Protein AF-A0A431IQD1-F1 (afdb_monomer_lite)

Sequence (119 aa):
MTSGRKQIDVPAIRQDLDLARSAPPTDRTAATIRAVEAQLESAGRLDRTIADTVDQLRLLDARLDETVTRTVELAATQADSSDLGGIGPEVESIVSELESLRQAVEETGGPTPAPGTTP

Structure (mmCIF, N/CA/C/O backbone):
data_AF-A0A431IQD1-F1
#
_entry.id   AF-A0A431IQD1-F1
#
loop_
_atom_site.group_PDB
_atom_site.id
_atom_site.type_symbol
_atom_site.label_atom_id
_atom_site.label_alt_id
_atom_site.label_comp_id
_atom_site.label_asym_id
_atom_site.label_entity_id
_atom_site.label_seq_id
_atom_site.pdbx_PDB_ins_code
_atom_site.Cartn_x
_atom_site.Cartn_y
_atom_site.Cartn_z
_atom_site.occupancy
_atom_site.B_iso_or_equiv
_atom_site.auth_seq_id
_atom_site.auth_comp_id
_atom_site.auth_asym_id
_atom_site.auth_atom_id
_atom_site.pdbx_PDB_model_num
ATOM 1 N N . MET A 1 1 ? -11.381 -3.245 -4.805 1.00 44.22 1 MET A N 1
ATOM 2 C CA . MET A 1 1 ? -10.161 -3.176 -5.640 1.00 44.22 1 MET A CA 1
ATOM 3 C C . MET A 1 1 ? -10.127 -1.819 -6.321 1.00 44.22 1 MET A C 1
ATOM 5 O O . MET A 1 1 ? -11.006 -1.533 -7.122 1.00 44.22 1 MET A O 1
ATOM 9 N N . THR A 1 2 ? -9.197 -0.965 -5.907 1.00 48.34 2 THR A N 1
ATOM 10 C CA . THR A 1 2 ? -9.047 0.446 -6.300 1.00 48.34 2 THR A CA 1
ATOM 11 C C . THR A 1 2 ? -8.772 0.600 -7.803 1.00 48.34 2 THR A C 1
ATOM 13 O O . THR A 1 2 ? -7.954 -0.126 -8.367 1.00 48.34 2 THR A O 1
ATOM 16 N N . SER A 1 3 ? -9.457 1.541 -8.468 1.00 51.91 3 SER A N 1
ATOM 17 C CA . SER A 1 3 ? -9.392 1.768 -9.928 1.00 51.91 3 SER A CA 1
ATOM 18 C C . SER A 1 3 ? -7.982 1.997 -10.485 1.00 51.91 3 SER A C 1
ATOM 20 O O . SER A 1 3 ? -7.739 1.649 -11.637 1.00 51.91 3 SER A O 1
ATOM 22 N N . GLY A 1 4 ? -7.038 2.505 -9.685 1.00 52.00 4 GLY A N 1
ATOM 23 C CA . GLY A 1 4 ? -5.646 2.704 -10.115 1.00 52.00 4 GLY A CA 1
ATOM 24 C C . GLY A 1 4 ? -4.933 1.400 -10.485 1.00 52.00 4 GLY A C 1
ATOM 25 O O . GLY A 1 4 ? -4.219 1.337 -11.481 1.00 52.00 4 GLY A O 1
ATOM 26 N N . ARG A 1 5 ? -5.225 0.302 -9.777 1.00 54.12 5 ARG A N 1
ATOM 27 C CA . ARG A 1 5 ? -4.618 -1.009 -10.050 1.00 54.12 5 ARG A CA 1
ATOM 28 C C . ARG A 1 5 ? -5.192 -1.707 -11.291 1.00 54.12 5 ARG A C 1
ATOM 30 O O . ARG A 1 5 ? -4.620 -2.683 -11.754 1.00 54.12 5 ARG A O 1
ATOM 37 N N . LYS A 1 6 ? -6.335 -1.239 -11.813 1.00 54.34 6 LYS A N 1
ATOM 38 C CA . LYS A 1 6 ? -6.875 -1.668 -13.118 1.00 54.34 6 LYS A CA 1
ATOM 39 C C . LYS A 1 6 ? -6.243 -0.911 -14.290 1.00 54.34 6 LYS A C 1
ATOM 41 O O . LYS A 1 6 ? -6.330 -1.396 -15.408 1.00 54.34 6 LYS A O 1
ATOM 46 N N . GLN A 1 7 ? -5.655 0.264 -14.051 1.00 57.19 7 GLN A N 1
ATOM 47 C CA . GLN A 1 7 ? -5.002 1.058 -15.099 1.00 57.19 7 GLN A CA 1
ATOM 48 C C . GLN A 1 7 ? -3.564 0.610 -15.368 1.00 57.19 7 GLN A C 1
ATOM 50 O O . GLN A 1 7 ? -3.075 0.790 -16.477 1.00 57.19 7 GLN A O 1
ATOM 55 N N . ILE A 1 8 ? -2.903 -0.005 -14.384 1.00 64.88 8 ILE A N 1
ATOM 56 C CA . ILE A 1 8 ? -1.569 -0.581 -14.551 1.00 64.88 8 ILE A CA 1
ATOM 57 C C . ILE A 1 8 ? -1.720 -2.087 -14.790 1.00 64.88 8 ILE A C 1
ATOM 59 O O . ILE A 1 8 ? -1.701 -2.888 -13.856 1.00 64.88 8 ILE A O 1
ATOM 63 N N . ASP A 1 9 ? -1.904 -2.477 -16.049 1.00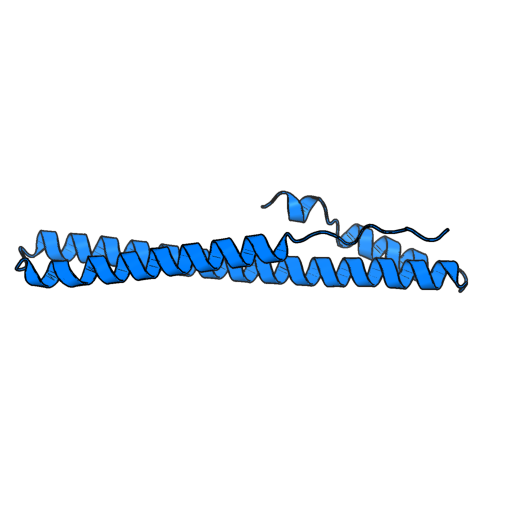 77.94 9 ASP A N 1
ATOM 64 C CA . ASP A 1 9 ? -1.890 -3.884 -16.462 1.00 77.94 9 ASP A CA 1
ATOM 65 C C . ASP A 1 9 ? -0.442 -4.405 -16.454 1.00 77.94 9 ASP A C 1
ATOM 67 O O . ASP A 1 9 ? 0.247 -4.449 -17.470 1.00 77.94 9 ASP A O 1
ATOM 71 N N . VAL A 1 10 ? 0.060 -4.740 -15.260 1.00 82.19 10 VAL A N 1
ATOM 72 C CA . VAL A 1 10 ? 1.429 -5.243 -15.056 1.00 82.19 10 VAL A CA 1
ATOM 73 C C . VAL A 1 10 ? 1.749 -6.453 -15.954 1.00 82.19 10 VAL A C 1
ATOM 75 O O . VAL A 1 10 ? 2.854 -6.488 -16.499 1.00 82.19 10 VAL A O 1
ATOM 78 N N . PRO A 1 11 ? 0.847 -7.441 -16.143 1.00 84.12 11 PRO A N 1
ATOM 79 C CA . PRO A 1 11 ? 1.039 -8.499 -17.135 1.00 84.12 11 PRO A CA 1
ATOM 80 C C . PRO A 1 11 ? 1.289 -7.981 -18.557 1.00 84.12 11 PRO A C 1
ATOM 82 O O . PRO A 1 11 ? 2.256 -8.418 -19.179 1.00 84.12 11 PRO A O 1
ATOM 85 N N . ALA A 1 12 ? 0.481 -7.037 -19.048 1.00 83.62 12 ALA A N 1
ATOM 86 C CA . ALA A 1 12 ? 0.672 -6.455 -20.378 1.00 83.62 12 ALA A CA 1
ATOM 87 C C . ALA A 1 12 ? 1.995 -5.674 -20.485 1.00 83.62 12 ALA A C 1
ATOM 89 O O . ALA A 1 12 ? 2.749 -5.863 -21.433 1.00 83.62 12 ALA A O 1
ATOM 90 N N . ILE A 1 13 ? 2.350 -4.884 -19.466 1.00 85.19 13 ILE A N 1
ATOM 91 C CA . ILE A 1 13 ? 3.617 -4.128 -19.430 1.00 85.19 13 ILE A CA 1
ATOM 92 C C . ILE A 1 13 ? 4.831 -5.076 -19.434 1.00 85.19 13 ILE A C 1
ATOM 94 O O . ILE A 1 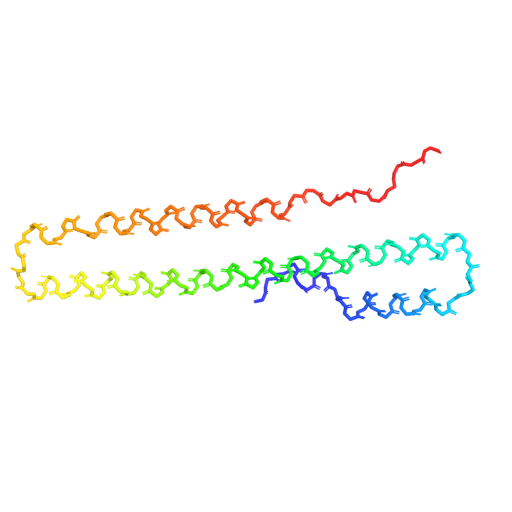13 ? 5.848 -4.797 -20.071 1.00 85.19 13 ILE A O 1
ATOM 98 N N . ARG A 1 14 ? 4.744 -6.227 -18.750 1.00 87.88 14 ARG A N 1
ATOM 99 C CA . ARG A 1 14 ? 5.791 -7.265 -18.801 1.00 87.88 14 ARG A CA 1
ATOM 100 C C . ARG A 1 14 ? 5.899 -7.897 -20.184 1.00 87.88 14 ARG A C 1
ATOM 102 O O . ARG A 1 14 ? 7.010 -8.104 -20.659 1.00 87.88 14 ARG A O 1
ATOM 109 N N . GLN A 1 15 ? 4.768 -8.156 -20.835 1.00 88.56 15 GLN A N 1
ATOM 110 C CA . GLN A 1 15 ? 4.754 -8.662 -22.204 1.00 88.56 15 GLN A CA 1
ATOM 111 C C . GLN A 1 15 ? 5.416 -7.672 -23.177 1.00 88.56 15 GLN A C 1
ATOM 113 O O . GLN A 1 15 ? 6.225 -8.086 -24.008 1.00 88.56 15 GLN A O 1
ATOM 118 N N . ASP A 1 16 ? 5.141 -6.374 -23.037 1.00 85.50 16 ASP A N 1
ATOM 119 C CA . ASP A 1 16 ? 5.777 -5.320 -23.834 1.00 85.50 16 ASP A CA 1
ATOM 120 C C . ASP A 1 16 ? 7.289 -5.235 -23.581 1.00 85.50 16 ASP A C 1
ATOM 122 O O . ASP A 1 16 ? 8.067 -5.042 -24.520 1.00 85.50 16 ASP A O 1
ATOM 126 N N . LEU A 1 17 ? 7.730 -5.430 -22.332 1.00 88.25 17 LEU A N 1
ATOM 127 C CA . LEU A 1 17 ? 9.152 -5.495 -21.986 1.00 88.25 17 LEU A CA 1
ATOM 128 C C . LEU A 1 17 ? 9.849 -6.680 -22.662 1.00 88.25 17 LEU A C 1
ATOM 130 O O . LEU A 1 17 ? 10.938 -6.519 -23.217 1.00 88.25 17 LEU A O 1
ATOM 134 N N . ASP A 1 18 ? 9.229 -7.858 -22.628 1.00 92.12 18 ASP A N 1
ATOM 135 C CA . ASP A 1 18 ? 9.775 -9.068 -23.245 1.00 92.12 18 ASP A CA 1
ATOM 136 C C . ASP A 1 18 ? 9.845 -8.925 -24.772 1.00 92.12 18 ASP A C 1
ATOM 138 O O . ASP A 1 18 ? 10.866 -9.253 -25.386 1.00 92.12 18 ASP A O 1
ATOM 142 N N . LEU A 1 19 ? 8.813 -8.335 -25.385 1.00 88.81 19 LEU A N 1
ATOM 143 C CA . LEU A 1 19 ? 8.808 -7.976 -26.805 1.00 88.81 19 LEU A CA 1
ATOM 144 C C . LEU A 1 19 ? 9.942 -6.999 -27.139 1.00 88.81 19 LEU A C 1
ATOM 146 O O . LEU A 1 19 ? 10.713 -7.258 -28.065 1.00 88.81 19 LEU A O 1
ATOM 150 N N . ALA A 1 20 ? 10.101 -5.922 -26.366 1.00 88.38 20 ALA A N 1
ATOM 151 C CA . ALA A 1 20 ? 11.162 -4.939 -26.574 1.00 88.38 20 ALA A CA 1
ATOM 152 C C . ALA A 1 20 ? 12.564 -5.555 -26.431 1.00 88.38 20 ALA A C 1
ATOM 154 O O . ALA A 1 20 ? 13.457 -5.231 -27.210 1.00 88.38 20 ALA A O 1
ATOM 155 N N . ARG A 1 21 ? 12.758 -6.484 -25.488 1.00 90.62 21 ARG A N 1
ATOM 156 C CA . ARG A 1 21 ? 14.026 -7.211 -25.293 1.00 90.62 21 ARG A CA 1
ATOM 157 C C . ARG A 1 21 ? 14.334 -8.207 -26.411 1.00 90.62 21 ARG A C 1
ATOM 159 O O . ARG A 1 21 ? 15.503 -8.475 -26.668 1.00 90.62 21 ARG A O 1
ATOM 166 N N . SER A 1 22 ? 13.307 -8.748 -27.065 1.00 90.44 22 SER A N 1
ATOM 167 C CA . SER A 1 22 ? 13.458 -9.664 -28.204 1.00 90.44 22 SER A CA 1
ATOM 168 C C . SER A 1 22 ? 13.745 -8.955 -29.536 1.00 90.44 22 SER A C 1
ATOM 170 O O . SER A 1 22 ? 14.196 -9.591 -30.491 1.00 90.44 22 SER A O 1
ATOM 172 N N . ALA A 1 23 ? 13.494 -7.644 -29.613 1.00 88.69 23 ALA A N 1
ATOM 173 C CA . ALA A 1 23 ? 13.742 -6.843 -30.804 1.00 88.69 23 ALA A CA 1
ATOM 174 C C . ALA A 1 23 ? 15.248 -6.563 -31.006 1.00 88.69 23 ALA A C 1
ATOM 176 O O . ALA A 1 23 ? 16.017 -6.564 -30.041 1.00 88.69 23 ALA A O 1
ATOM 177 N N . PRO A 1 24 ? 15.695 -6.269 -32.244 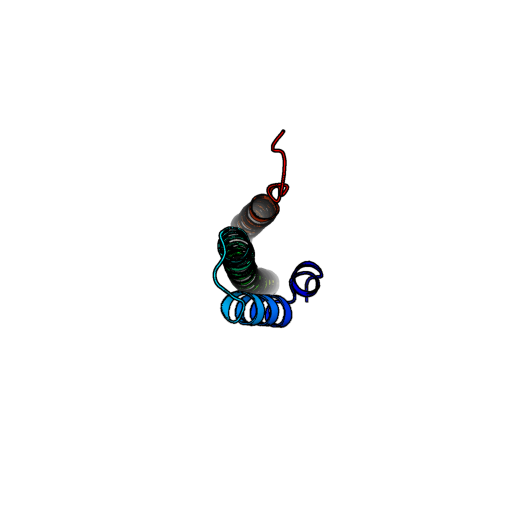1.00 91.19 24 PRO A N 1
ATOM 178 C CA . PRO A 1 24 ? 17.077 -5.884 -32.504 1.00 91.19 24 PRO A CA 1
ATOM 179 C C . PRO A 1 24 ? 17.530 -4.721 -31.602 1.00 91.19 24 PRO A C 1
ATOM 181 O O . PRO A 1 24 ? 16.791 -3.736 -31.447 1.00 91.19 24 PRO A O 1
ATOM 184 N N . PRO A 1 25 ? 18.738 -4.805 -31.017 1.00 87.69 25 PRO A N 1
ATOM 185 C CA . PRO A 1 25 ? 19.233 -3.777 -30.121 1.00 87.69 25 PRO A CA 1
ATOM 186 C C . PRO A 1 25 ? 19.523 -2.503 -30.916 1.00 87.69 25 PRO A C 1
ATOM 188 O O . PRO A 1 25 ? 20.413 -2.454 -31.762 1.00 87.69 25 PRO A O 1
ATOM 191 N N . THR A 1 26 ? 18.747 -1.465 -30.626 1.00 92.94 26 THR A N 1
ATOM 192 C CA . THR A 1 26 ? 18.946 -0.099 -31.116 1.00 92.94 26 THR A CA 1
ATOM 193 C C . THR A 1 26 ? 18.852 0.859 -29.933 1.00 92.94 26 THR A C 1
ATOM 195 O O . THR A 1 26 ? 18.254 0.514 -28.910 1.00 92.94 26 THR A O 1
ATOM 198 N N . ASP A 1 27 ? 19.367 2.082 -30.066 1.00 91.19 27 ASP A N 1
ATOM 199 C CA . ASP A 1 27 ? 19.244 3.1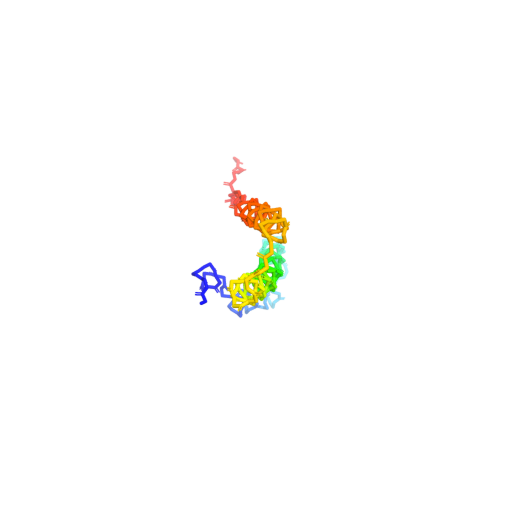03 -29.013 1.00 91.19 27 ASP A CA 1
ATOM 200 C C . ASP A 1 27 ? 17.780 3.384 -28.645 1.00 91.19 27 ASP A C 1
ATOM 202 O O . ASP A 1 27 ? 17.447 3.602 -27.478 1.00 91.19 27 ASP A O 1
ATOM 206 N N . ARG A 1 28 ? 16.881 3.309 -29.637 1.00 86.62 28 ARG A N 1
ATOM 207 C CA . ARG A 1 28 ? 15.438 3.455 -29.432 1.00 86.62 28 ARG A CA 1
ATOM 208 C C . ARG A 1 28 ? 14.871 2.293 -28.620 1.00 86.62 28 ARG A C 1
ATOM 210 O O . ARG A 1 28 ? 14.155 2.537 -27.656 1.00 86.62 28 ARG A O 1
ATOM 217 N N . THR A 1 29 ? 15.233 1.056 -28.965 1.00 90.81 29 THR A N 1
ATOM 218 C CA . THR A 1 29 ? 14.834 -0.149 -28.217 1.00 90.81 29 THR A CA 1
ATOM 219 C C . THR A 1 29 ? 15.328 -0.075 -26.768 1.00 90.81 29 THR A C 1
ATOM 221 O O . THR A 1 29 ? 14.562 -0.325 -25.841 1.00 90.81 29 THR A O 1
ATOM 224 N N . ALA A 1 30 ? 16.577 0.351 -26.548 1.00 91.12 30 ALA A N 1
ATOM 225 C CA . ALA A 1 30 ? 17.148 0.520 -25.212 1.00 91.12 30 ALA A CA 1
ATOM 226 C C . ALA A 1 30 ? 16.428 1.608 -24.393 1.00 91.12 30 ALA A C 1
ATOM 228 O O . ALA A 1 30 ? 16.181 1.423 -23.201 1.00 91.12 30 ALA A O 1
ATOM 229 N N . ALA A 1 31 ? 16.059 2.731 -25.016 1.00 89.44 31 ALA A N 1
ATOM 230 C CA . ALA A 1 31 ? 15.271 3.775 -24.364 1.00 89.44 31 ALA A CA 1
ATOM 231 C C . ALA A 1 31 ? 13.863 3.286 -23.983 1.00 89.44 31 ALA A C 1
ATOM 233 O O . ALA A 1 31 ? 13.410 3.556 -22.871 1.00 89.44 31 ALA A O 1
ATOM 234 N N . THR A 1 32 ? 13.202 2.528 -24.865 1.00 88.50 32 THR A N 1
ATOM 235 C CA . THR A 1 32 ? 11.903 1.902 -24.581 1.00 88.50 32 THR A CA 1
ATOM 236 C C . THR A 1 32 ? 11.996 0.925 -23.412 1.00 88.50 32 THR A C 1
ATOM 238 O O . THR A 1 32 ? 11.187 1.021 -22.495 1.00 88.50 32 THR A O 1
ATOM 241 N N . ILE A 1 33 ? 13.005 0.048 -23.389 1.00 91.06 33 ILE A N 1
ATOM 242 C CA . ILE A 1 33 ? 13.227 -0.901 -22.286 1.00 91.06 33 ILE A CA 1
ATOM 243 C C . ILE A 1 33 ? 13.352 -0.161 -20.950 1.00 91.06 33 ILE A C 1
ATOM 245 O O . ILE A 1 33 ? 12.617 -0.478 -20.019 1.00 91.06 33 ILE A O 1
ATOM 249 N N . ARG A 1 34 ? 14.194 0.881 -20.872 1.00 91.69 34 ARG A N 1
ATOM 250 C CA . ARG A 1 34 ? 14.347 1.673 -19.637 1.00 91.69 34 ARG A CA 1
ATOM 251 C C . ARG A 1 34 ? 13.039 2.324 -19.188 1.00 91.69 34 ARG A C 1
ATOM 253 O O . ARG A 1 34 ? 12.752 2.360 -17.995 1.00 91.69 34 ARG A O 1
ATOM 260 N N . ALA A 1 35 ? 12.251 2.850 -20.126 1.00 88.19 35 ALA A N 1
ATOM 261 C CA . ALA A 1 35 ? 10.969 3.472 -19.809 1.00 88.19 35 ALA A CA 1
ATOM 262 C C . ALA A 1 35 ? 9.964 2.451 -19.248 1.00 88.19 35 ALA A C 1
ATOM 264 O O . ALA A 1 35 ? 9.306 2.726 -18.247 1.00 88.19 35 ALA A O 1
ATOM 265 N N . VAL A 1 36 ? 9.880 1.264 -19.855 1.00 88.38 36 VAL A N 1
ATOM 266 C CA . VAL A 1 36 ? 8.997 0.177 -19.407 1.00 88.38 36 VAL A CA 1
ATOM 267 C C . VAL A 1 36 ? 9.449 -0.387 -18.052 1.00 88.38 36 VAL A C 1
ATOM 269 O O . VAL A 1 36 ? 8.625 -0.624 -17.171 1.00 88.38 36 VAL A O 1
ATOM 272 N N . GLU A 1 37 ? 10.756 -0.532 -17.824 1.00 89.94 37 GLU A N 1
ATOM 273 C CA . GLU A 1 37 ? 11.308 -0.940 -16.524 1.00 89.94 37 GLU A CA 1
ATOM 274 C C . GLU A 1 37 ? 10.971 0.068 -15.413 1.00 89.94 37 GLU A C 1
ATOM 276 O O . GLU A 1 37 ? 10.525 -0.333 -14.336 1.00 89.94 37 GLU A O 1
ATOM 281 N N . ALA A 1 38 ? 11.083 1.373 -15.684 1.00 88.31 38 ALA A N 1
ATOM 282 C CA . ALA A 1 38 ? 10.699 2.421 -14.736 1.00 88.31 38 ALA A CA 1
ATOM 283 C C . ALA A 1 38 ? 9.190 2.411 -14.413 1.00 88.31 38 ALA A C 1
ATOM 285 O O . ALA A 1 38 ? 8.786 2.695 -13.277 1.00 88.31 38 ALA A O 1
ATOM 286 N N . GLN A 1 39 ? 8.341 2.057 -15.386 1.00 85.88 39 GLN A N 1
ATOM 287 C CA . GLN A 1 39 ? 6.906 1.864 -15.156 1.00 85.88 39 GLN A CA 1
ATOM 288 C C . GLN A 1 39 ? 6.640 0.671 -14.232 1.00 85.88 39 GLN A C 1
ATOM 290 O O . GLN A 1 39 ? 5.856 0.799 -13.292 1.00 85.88 39 GLN A O 1
ATOM 295 N N . LEU A 1 40 ? 7.322 -0.461 -14.438 1.00 87.94 40 LEU A N 1
ATOM 296 C CA . LEU A 1 40 ? 7.198 -1.637 -13.567 1.00 87.94 40 LEU A CA 1
ATOM 297 C C . LEU A 1 40 ? 7.683 -1.360 -12.141 1.00 87.94 40 LEU A C 1
ATOM 299 O O . LEU A 1 40 ? 7.049 -1.794 -11.180 1.00 87.94 40 LEU A O 1
ATOM 303 N N . GLU A 1 41 ? 8.778 -0.619 -11.983 1.00 88.00 41 GLU A N 1
ATOM 304 C CA . GLU A 1 41 ? 9.268 -0.212 -10.665 1.00 88.00 41 GLU A CA 1
ATOM 305 C C . GLU A 1 41 ? 8.246 0.677 -9.940 1.00 88.00 41 GLU A C 1
ATOM 307 O O . GLU A 1 41 ? 7.964 0.484 -8.755 1.00 88.00 41 GLU A O 1
ATOM 312 N N . SER A 1 42 ? 7.647 1.622 -10.668 1.00 83.94 42 SER A N 1
ATOM 313 C CA . SER A 1 42 ? 6.608 2.507 -10.137 1.00 83.94 42 SER A CA 1
ATOM 314 C C . SER A 1 42 ? 5.354 1.729 -9.740 1.00 83.94 42 SER A C 1
ATOM 316 O O . SER A 1 42 ? 4.838 1.933 -8.642 1.00 83.94 42 SER A O 1
ATOM 318 N N . ALA A 1 43 ? 4.920 0.775 -10.566 1.00 84.81 43 ALA A N 1
ATOM 319 C CA . ALA A 1 43 ? 3.835 -0.145 -10.237 1.00 84.81 43 ALA A CA 1
ATOM 320 C C . ALA A 1 43 ? 4.128 -0.931 -8.948 1.00 84.81 43 ALA A C 1
ATOM 322 O O . ALA A 1 43 ? 3.297 -0.984 -8.045 1.00 84.81 43 ALA A O 1
ATOM 323 N N . GLY A 1 44 ? 5.346 -1.466 -8.815 1.00 84.50 44 GLY A N 1
ATOM 324 C CA . GLY A 1 44 ? 5.773 -2.195 -7.622 1.00 84.50 44 GLY A CA 1
ATOM 325 C C . GLY A 1 44 ? 5.893 -1.329 -6.361 1.00 84.50 44 GLY A C 1
ATOM 326 O O . GLY A 1 44 ? 5.775 -1.851 -5.253 1.00 84.50 44 GLY A O 1
ATOM 327 N N . ARG A 1 45 ? 6.137 -0.017 -6.485 1.00 85.75 45 ARG A N 1
ATOM 328 C CA . ARG A 1 45 ? 6.019 0.928 -5.357 1.00 85.75 45 ARG A CA 1
ATOM 329 C C . ARG A 1 45 ? 4.559 1.110 -4.945 1.00 85.75 45 ARG A C 1
ATOM 331 O O . ARG A 1 45 ? 4.262 0.971 -3.766 1.00 85.75 45 ARG A O 1
ATOM 338 N N . LEU A 1 46 ? 3.665 1.348 -5.906 1.00 84.25 46 LEU A N 1
ATOM 339 C CA . LEU A 1 46 ? 2.235 1.535 -5.643 1.00 84.25 46 LEU A CA 1
ATOM 340 C C . LEU A 1 46 ? 1.600 0.303 -4.991 1.00 84.25 46 LEU A C 1
ATOM 342 O O . LEU A 1 46 ? 0.859 0.447 -4.023 1.00 84.25 46 LEU A O 1
ATOM 346 N N . ASP A 1 47 ? 1.916 -0.901 -5.471 1.00 84.00 47 ASP A N 1
ATOM 347 C CA . ASP A 1 47 ? 1.400 -2.142 -4.882 1.00 84.00 47 ASP A CA 1
ATOM 348 C C . ASP A 1 47 ? 1.819 -2.303 -3.412 1.00 84.00 47 ASP A C 1
ATOM 350 O O . ASP A 1 47 ? 1.003 -2.716 -2.588 1.00 84.00 47 ASP A O 1
ATOM 354 N N . ARG A 1 48 ? 3.062 -1.932 -3.067 1.00 85.56 48 ARG A N 1
ATOM 355 C CA . ARG A 1 48 ? 3.539 -1.932 -1.674 1.00 85.56 48 ARG A CA 1
ATOM 356 C C . ARG A 1 48 ? 2.789 -0.916 -0.822 1.00 85.56 48 ARG A C 1
ATOM 358 O O . ARG A 1 48 ? 2.248 -1.293 0.206 1.00 85.56 48 ARG A O 1
ATOM 365 N N . THR A 1 49 ? 2.661 0.325 -1.287 1.00 87.44 49 THR A N 1
ATOM 366 C CA . THR A 1 49 ? 1.905 1.359 -0.564 1.00 87.44 49 THR A CA 1
ATOM 367 C C . THR A 1 49 ? 0.447 0.959 -0.337 1.00 87.44 49 THR A C 1
ATOM 369 O O . THR A 1 49 ? -0.095 1.186 0.743 1.00 87.44 49 THR A O 1
ATOM 372 N N . ILE A 1 50 ? -0.199 0.337 -1.331 1.00 85.06 50 ILE A N 1
ATOM 373 C CA . ILE A 1 50 ? -1.568 -0.174 -1.193 1.00 85.06 50 ILE A CA 1
ATOM 374 C C . ILE A 1 50 ? -1.630 -1.267 -0.124 1.00 85.06 50 ILE A C 1
ATOM 376 O O . ILE A 1 50 ? -2.546 -1.243 0.695 1.00 85.06 50 ILE A O 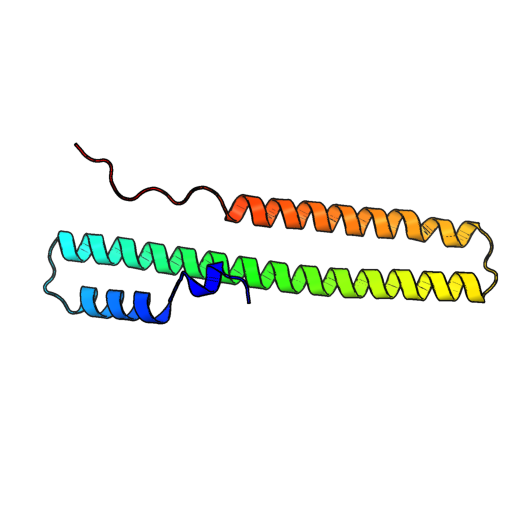1
ATOM 380 N N . ALA A 1 51 ? -0.694 -2.220 -0.135 1.00 84.81 51 ALA A N 1
ATOM 381 C CA . ALA A 1 51 ? -0.644 -3.283 0.865 1.00 84.81 51 ALA A CA 1
ATOM 382 C C . ALA A 1 51 ? -0.471 -2.710 2.279 1.00 84.81 51 ALA A C 1
ATOM 384 O O . ALA A 1 51 ? -1.289 -3.002 3.150 1.00 84.81 51 ALA A O 1
ATOM 385 N N . ASP A 1 52 ? 0.500 -1.813 2.461 1.00 87.69 52 ASP A N 1
ATOM 386 C CA . ASP A 1 52 ? 0.777 -1.162 3.744 1.00 87.69 52 ASP A CA 1
ATOM 387 C C . ASP A 1 52 ? -0.447 -0.380 4.248 1.00 87.69 52 ASP A C 1
ATOM 389 O O . ASP A 1 52 ? -0.821 -0.471 5.416 1.00 87.69 52 ASP A O 1
ATOM 393 N N . THR A 1 53 ? -1.135 0.332 3.350 1.00 88.25 53 THR A N 1
ATOM 394 C CA . THR A 1 53 ? -2.353 1.090 3.675 1.00 88.25 53 THR A CA 1
ATOM 395 C C . THR A 1 53 ? -3.496 0.168 4.100 1.00 88.25 53 THR A C 1
ATOM 397 O O . THR A 1 53 ? -4.209 0.460 5.057 1.00 88.25 53 THR A O 1
ATOM 400 N N . VAL A 1 54 ? -3.690 -0.958 3.408 1.00 90.75 54 VAL A N 1
ATOM 401 C CA . VAL A 1 54 ? -4.727 -1.938 3.763 1.00 90.75 54 VAL A CA 1
ATOM 402 C C . VAL A 1 54 ? -4.455 -2.552 5.135 1.00 90.75 54 VAL A C 1
ATOM 404 O O . VAL A 1 54 ? -5.391 -2.712 5.919 1.00 90.75 54 VAL A O 1
ATOM 407 N N . ASP A 1 55 ? -3.201 -2.876 5.440 1.00 92.62 55 ASP A N 1
ATOM 408 C CA . ASP A 1 55 ? -2.837 -3.456 6.732 1.00 92.62 55 ASP A CA 1
ATOM 409 C C . ASP A 1 55 ? -2.982 -2.442 7.875 1.00 92.62 55 ASP A C 1
ATOM 411 O O . ASP A 1 55 ? -3.500 -2.790 8.938 1.00 92.62 55 ASP A O 1
ATOM 415 N N . GLN A 1 56 ? -2.646 -1.169 7.643 1.00 90.12 56 GLN A N 1
ATOM 416 C CA . GLN A 1 56 ? -2.896 -0.096 8.611 1.00 90.12 56 GLN A CA 1
ATOM 417 C C . GLN A 1 56 ? -4.390 0.136 8.861 1.00 90.12 56 GLN A C 1
ATOM 419 O O . GLN A 1 56 ? -4.801 0.243 10.015 1.00 90.12 56 GLN A O 1
ATOM 424 N N . LEU A 1 57 ? -5.221 0.152 7.812 1.00 94.81 57 LEU A N 1
ATOM 425 C CA . LEU A 1 57 ? -6.674 0.292 7.967 1.00 94.81 57 LEU A CA 1
ATOM 426 C C . LEU A 1 57 ? -7.277 -0.858 8.781 1.00 94.81 57 LEU A C 1
ATOM 428 O O . LEU A 1 57 ? -8.136 -0.619 9.621 1.00 94.81 57 LEU A O 1
ATOM 432 N N . ARG A 1 58 ? -6.808 -2.094 8.575 1.00 93.25 58 ARG A N 1
ATOM 433 C CA . ARG A 1 58 ? -7.249 -3.256 9.365 1.00 93.25 58 ARG A CA 1
ATOM 434 C C . ARG A 1 58 ? -6.855 -3.151 10.833 1.00 93.25 58 ARG A C 1
ATOM 436 O O . ARG A 1 58 ? -7.645 -3.504 11.700 1.00 93.25 58 ARG A O 1
ATOM 443 N N . LEU A 1 59 ? -5.636 -2.690 11.112 1.00 94.56 59 LEU A N 1
ATOM 444 C CA . LEU A 1 59 ? -5.190 -2.472 12.486 1.00 94.56 59 LEU A CA 1
ATOM 445 C C . LEU A 1 59 ? -6.048 -1.411 13.177 1.00 94.56 59 LEU A C 1
ATOM 447 O O . LEU A 1 59 ? -6.426 -1.569 14.336 1.00 94.56 59 LEU A O 1
ATOM 451 N N . LEU A 1 60 ? -6.347 -0.330 12.465 1.00 94.06 60 LEU A N 1
ATOM 452 C CA . LEU A 1 60 ? -7.155 0.749 12.996 1.00 94.06 60 LEU A CA 1
ATOM 453 C C . LEU A 1 60 ? -8.599 0.316 13.278 1.00 94.06 60 LEU A C 1
ATOM 455 O O . LEU A 1 60 ? -9.132 0.647 14.332 1.00 94.06 60 LEU A O 1
ATOM 459 N N . ASP A 1 61 ? -9.200 -0.447 12.366 1.00 92.81 61 ASP A N 1
ATOM 460 C CA . ASP A 1 61 ? -10.530 -1.048 12.522 1.00 92.81 61 ASP A CA 1
ATOM 461 C C . ASP A 1 61 ? -10.599 -1.901 13.799 1.00 92.81 61 ASP A C 1
ATOM 463 O O . ASP A 1 61 ? -11.450 -1.681 14.656 1.00 92.81 61 ASP A O 1
ATOM 467 N N . ALA A 1 62 ? -9.599 -2.762 14.016 1.00 95.19 62 ALA A N 1
ATOM 468 C CA . ALA A 1 62 ? -9.511 -3.573 15.230 1.00 95.19 62 ALA A CA 1
ATOM 469 C C . ALA A 1 62 ? -9.372 -2.732 16.515 1.00 95.19 62 ALA A C 1
ATOM 471 O O . ALA A 1 62 ? -9.924 -3.085 17.556 1.00 95.19 62 ALA A O 1
ATOM 472 N N . ARG A 1 63 ? -8.641 -1.611 16.466 1.00 92.44 63 ARG A N 1
ATOM 473 C CA . ARG A 1 63 ? -8.505 -0.702 17.618 1.00 92.44 63 ARG A CA 1
ATOM 474 C C . ARG A 1 63 ? -9.800 0.043 17.918 1.00 92.44 63 ARG A C 1
ATOM 476 O O . ARG A 1 63 ? -10.120 0.234 19.086 1.00 92.44 63 ARG A O 1
ATOM 483 N N . LEU A 1 64 ? -10.539 0.441 16.886 1.00 93.88 64 LEU A N 1
ATOM 484 C CA . LEU A 1 64 ? -11.861 1.041 17.042 1.00 93.88 64 LEU A CA 1
ATOM 485 C C . LEU A 1 64 ? -12.843 0.055 17.688 1.00 93.88 64 LEU A C 1
ATOM 487 O O . LEU A 1 64 ? -13.530 0.432 18.637 1.00 93.88 64 LEU A O 1
ATOM 491 N N . ASP A 1 65 ? -12.860 -1.201 17.238 1.00 94.38 65 ASP A N 1
ATOM 492 C CA . ASP A 1 65 ? -13.694 -2.259 17.821 1.00 94.38 65 ASP A CA 1
ATOM 493 C C . ASP A 1 65 ? -13.376 -2.503 19.307 1.00 94.38 65 ASP A C 1
ATOM 495 O O . ASP A 1 65 ? -14.285 -2.643 20.134 1.00 94.38 65 ASP A O 1
ATOM 499 N N . GLU A 1 66 ? -12.093 -2.492 19.677 1.00 92.00 66 GLU A N 1
ATOM 500 C CA . GLU A 1 66 ? -11.645 -2.620 21.069 1.00 92.00 66 GLU A CA 1
ATOM 501 C C . GLU A 1 66 ? -12.097 -1.425 21.922 1.00 92.00 66 GLU A C 1
ATOM 503 O O . GLU A 1 66 ? -12.669 -1.606 22.999 1.00 92.00 66 GLU A O 1
ATOM 508 N N . THR A 1 67 ? -11.907 -0.192 21.438 1.00 92.62 67 THR A N 1
ATOM 509 C CA . THR A 1 67 ? -12.346 1.016 22.154 1.00 92.62 67 THR A CA 1
ATOM 510 C C . THR A 1 67 ? -13.866 1.023 22.354 1.00 92.62 67 THR A C 1
ATOM 512 O O . THR A 1 67 ? -14.346 1.372 23.438 1.00 92.62 67 THR A O 1
ATOM 515 N N . VAL A 1 68 ? -14.644 0.595 21.353 1.00 90.88 68 VAL A N 1
ATOM 516 C CA . VAL A 1 68 ? -16.104 0.439 21.474 1.00 90.88 68 VAL A CA 1
ATOM 517 C C . VAL A 1 68 ? -16.452 -0.624 22.517 1.00 90.88 68 VAL A C 1
ATOM 519 O O . VAL A 1 68 ? -17.283 -0.364 23.389 1.00 90.88 68 VAL A O 1
ATOM 522 N N . THR A 1 69 ? -15.793 -1.784 22.478 1.00 91.44 69 THR A N 1
ATOM 523 C CA . THR A 1 69 ? -16.005 -2.877 23.441 1.00 91.44 69 THR A CA 1
ATOM 524 C C . THR A 1 69 ? -15.729 -2.412 24.869 1.00 91.44 69 THR A C 1
ATOM 526 O O . THR A 1 69 ? -16.605 -2.523 25.728 1.00 91.44 69 THR A O 1
ATOM 529 N N . ARG A 1 70 ? -14.580 -1.771 25.110 1.00 84.44 70 ARG A N 1
ATOM 530 C CA . ARG A 1 70 ? -14.226 -1.195 26.415 1.00 84.44 70 ARG A CA 1
ATOM 531 C C . ARG A 1 70 ? -15.247 -0.153 26.877 1.00 84.44 70 ARG A C 1
ATOM 533 O O . ARG A 1 70 ? -15.612 -0.122 28.049 1.00 84.44 70 ARG A O 1
ATOM 540 N N . THR A 1 71 ? -15.741 0.691 25.972 1.00 84.75 71 THR A N 1
ATOM 541 C CA . THR A 1 71 ? -16.767 1.694 26.306 1.00 84.75 71 THR A CA 1
ATOM 542 C C . THR A 1 71 ? -18.060 1.029 26.786 1.00 84.75 71 THR A C 1
ATOM 544 O O . THR A 1 71 ? -18.657 1.473 27.768 1.00 84.75 71 THR A O 1
ATOM 547 N N . VAL A 1 72 ? -18.484 -0.060 26.134 1.00 86.38 72 VAL A N 1
ATOM 548 C CA . VAL A 1 72 ? -19.658 -0.843 26.551 1.00 86.38 72 VAL A CA 1
ATOM 549 C C . VAL A 1 72 ? -19.421 -1.520 27.903 1.00 86.38 72 VAL A C 1
ATOM 551 O O . VAL A 1 72 ? -20.313 -1.493 28.751 1.00 86.38 72 VAL A O 1
ATOM 554 N N . GLU A 1 73 ? -18.232 -2.076 28.145 1.00 84.19 73 GLU A N 1
ATOM 555 C CA . GLU A 1 73 ? -17.871 -2.670 29.439 1.00 84.19 73 GLU A CA 1
ATOM 556 C C . GLU A 1 73 ? -17.915 -1.644 30.582 1.00 84.19 73 GLU A C 1
ATOM 558 O O . GLU A 1 73 ? -18.491 -1.919 31.638 1.00 84.19 73 GLU A O 1
ATOM 563 N N . LEU A 1 74 ? -17.385 -0.437 30.365 1.00 84.81 74 LEU A N 1
ATOM 564 C CA . LEU A 1 74 ? -17.434 0.655 31.344 1.00 84.81 74 LEU A CA 1
ATOM 565 C C . LEU A 1 74 ? -18.871 1.116 31.627 1.00 84.81 74 LEU A C 1
ATOM 567 O O . LEU A 1 74 ? -19.250 1.311 32.784 1.00 84.81 74 LEU A O 1
ATOM 571 N N . ALA A 1 75 ? -19.705 1.232 30.588 1.00 78.56 75 ALA A N 1
ATOM 572 C CA . ALA A 1 75 ? -21.118 1.569 30.745 1.00 78.56 75 ALA A CA 1
ATOM 573 C C . ALA A 1 75 ? -21.898 0.482 31.513 1.00 78.56 75 ALA A C 1
ATOM 575 O O . ALA A 1 75 ? -22.757 0.800 32.336 1.00 78.56 75 ALA A O 1
ATOM 576 N N . ALA A 1 76 ? -21.590 -0.798 31.276 1.00 80.56 76 ALA A N 1
ATOM 577 C CA . ALA A 1 76 ? -22.234 -1.927 31.947 1.00 80.56 76 ALA A CA 1
ATOM 578 C C . ALA A 1 76 ? -21.805 -2.083 33.416 1.00 80.56 76 ALA A C 1
ATOM 580 O O . ALA A 1 76 ? -22.594 -2.536 34.246 1.00 80.56 76 ALA A O 1
ATOM 581 N N . THR A 1 77 ? -20.571 -1.699 33.749 1.00 76.25 77 THR A N 1
ATOM 582 C CA . THR A 1 77 ? -20.020 -1.820 35.108 1.00 76.25 77 THR A CA 1
ATOM 583 C C . THR A 1 77 ? -20.413 -0.673 36.044 1.00 76.25 77 THR A C 1
ATOM 585 O O . THR A 1 77 ? -20.091 -0.746 37.227 1.00 76.25 77 THR A O 1
ATOM 588 N N . GLN A 1 78 ? -21.156 0.343 35.570 1.00 63.88 78 GLN A N 1
ATOM 589 C CA . GLN A 1 78 ? -21.384 1.602 36.304 1.00 63.88 78 GLN A CA 1
ATOM 590 C C . GLN A 1 78 ? -20.062 2.183 36.842 1.00 63.88 78 GLN A C 1
ATOM 592 O O . GLN A 1 78 ? -20.003 2.655 37.978 1.00 63.88 78 GLN A O 1
ATOM 597 N N . ALA A 1 79 ? -18.991 2.088 36.047 1.00 59.31 79 ALA A N 1
ATOM 598 C CA . ALA A 1 79 ? -17.681 2.590 36.431 1.00 59.31 79 ALA A CA 1
ATOM 599 C C . ALA A 1 79 ? -17.737 4.109 36.679 1.00 59.31 79 ALA A C 1
ATOM 601 O O . ALA A 1 79 ? -18.438 4.841 35.971 1.00 59.31 79 ALA A O 1
ATOM 602 N N . ASP A 1 80 ? -17.012 4.578 37.700 1.00 56.69 80 ASP A N 1
ATOM 603 C CA . ASP A 1 80 ? -16.886 6.003 38.015 1.00 56.69 80 ASP A CA 1
ATOM 604 C C . ASP A 1 80 ? -16.411 6.784 36.776 1.00 56.69 80 ASP A C 1
ATOM 606 O O . ASP A 1 80 ? -15.600 6.305 35.980 1.00 56.69 80 ASP A O 1
ATOM 610 N N . SER A 1 81 ? -16.890 8.022 36.616 1.00 58.88 81 SER A N 1
ATOM 611 C CA . SER A 1 81 ? -16.631 8.878 35.442 1.00 58.88 81 SER A CA 1
ATOM 612 C C . SER A 1 81 ? -15.144 9.115 35.129 1.00 58.88 81 SER A C 1
ATOM 614 O O . SER A 1 81 ? -14.809 9.537 34.022 1.00 58.88 81 SER A O 1
ATOM 616 N N . SER A 1 82 ? -14.252 8.810 36.073 1.00 62.06 82 SER A N 1
ATOM 617 C CA . SER A 1 82 ? -12.800 8.792 35.909 1.00 62.06 82 SER A CA 1
ATOM 618 C C . SER A 1 82 ? -12.282 7.725 34.933 1.00 62.06 82 SER A C 1
ATOM 620 O O . SER A 1 82 ? -11.301 8.002 34.246 1.00 62.06 82 SER A O 1
ATOM 622 N N . ASP A 1 83 ? -12.933 6.561 34.799 1.00 59.56 83 ASP A N 1
ATOM 623 C CA . ASP A 1 83 ? -12.491 5.498 33.872 1.00 59.56 83 ASP A CA 1
ATOM 624 C C . ASP A 1 83 ? -12.839 5.803 32.403 1.00 59.56 83 ASP A C 1
ATOM 626 O O . ASP A 1 83 ? -12.145 5.372 31.482 1.00 59.56 83 ASP A O 1
ATOM 630 N N . LEU A 1 84 ? -13.864 6.629 32.159 1.00 60.16 84 LEU A N 1
ATOM 631 C CA . LEU A 1 84 ? -14.227 7.101 30.815 1.00 60.16 84 LEU A CA 1
ATOM 632 C C . LEU A 1 84 ? -13.210 8.105 30.238 1.00 60.16 84 LEU A C 1
ATOM 634 O O . LEU A 1 84 ? -13.177 8.328 29.026 1.00 60.16 84 LEU A O 1
ATOM 638 N N . GLY A 1 85 ? -12.354 8.695 31.082 1.00 64.38 85 GLY A N 1
ATOM 639 C CA . GLY A 1 85 ? -11.342 9.674 30.675 1.00 64.38 85 GLY A CA 1
ATOM 640 C C . GLY A 1 85 ? -10.245 9.115 29.757 1.00 64.38 85 GLY A C 1
ATOM 641 O O . GLY A 1 85 ? -9.604 9.888 29.049 1.00 64.38 85 GLY A O 1
ATOM 642 N N . GLY A 1 86 ? -10.045 7.792 29.725 1.00 68.50 86 GLY A N 1
ATOM 643 C CA . GLY A 1 86 ? -9.039 7.135 28.878 1.00 68.50 86 GLY A CA 1
ATOM 644 C C . GLY A 1 86 ? -9.445 6.956 27.409 1.00 68.50 86 GLY A C 1
ATOM 645 O O . GLY A 1 86 ? -8.577 6.815 26.552 1.00 68.50 86 GLY A O 1
ATOM 646 N N . ILE A 1 87 ? -10.745 7.014 27.098 1.00 72.56 87 ILE A N 1
ATOM 647 C CA . ILE A 1 87 ? -11.265 6.760 25.742 1.00 72.56 87 ILE A CA 1
ATOM 648 C C . ILE A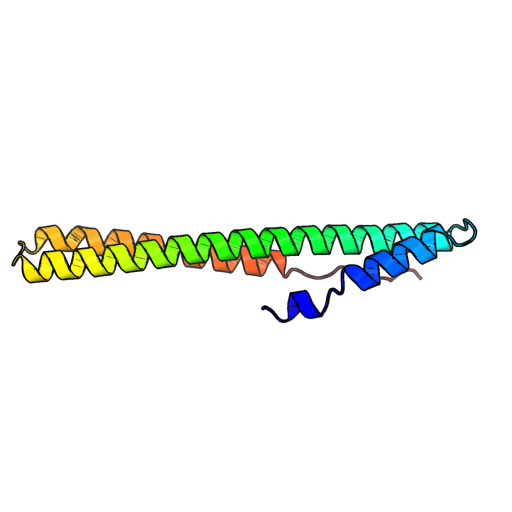 1 87 ? -11.011 7.947 24.803 1.00 72.56 87 ILE A C 1
ATOM 650 O O . ILE A 1 87 ? -10.677 7.755 23.637 1.00 72.56 87 ILE A O 1
ATOM 654 N N . GLY A 1 88 ? -11.134 9.181 25.303 1.00 77.00 88 GLY A N 1
ATOM 655 C CA . GLY A 1 88 ? -10.889 10.393 24.510 1.00 77.00 88 GLY A CA 1
ATOM 656 C C . GLY A 1 88 ? -9.489 10.426 23.874 1.00 77.00 88 GLY A C 1
ATOM 657 O O . GLY A 1 88 ? -9.396 10.570 22.655 1.00 77.00 88 GLY A O 1
ATOM 658 N N . PRO A 1 89 ? -8.412 10.219 24.656 1.00 82.88 89 PRO A N 1
ATOM 659 C CA . PRO A 1 89 ? -7.049 10.126 24.134 1.00 82.88 89 PRO A CA 1
ATOM 660 C C . PRO A 1 89 ? -6.823 8.970 23.143 1.00 82.88 89 PRO A C 1
ATOM 662 O O . PRO A 1 89 ? -6.084 9.135 22.173 1.00 82.88 89 PRO A O 1
ATOM 665 N N . GLU A 1 90 ? -7.456 7.806 23.347 1.00 78.19 90 GLU A N 1
ATOM 666 C CA . GLU A 1 90 ? -7.363 6.675 22.405 1.00 78.19 90 GLU A CA 1
ATOM 667 C C . GLU A 1 90 ? -7.992 7.024 21.046 1.00 78.19 90 GLU A C 1
ATOM 669 O O . GLU A 1 90 ? -7.375 6.793 20.004 1.00 78.19 90 GLU A O 1
ATOM 674 N N . VAL A 1 91 ? -9.178 7.642 21.046 1.00 84.25 91 VAL A N 1
ATOM 675 C CA . VAL A 1 91 ? -9.853 8.089 19.817 1.00 84.25 91 VAL A CA 1
ATOM 676 C C . VAL A 1 91 ? -9.052 9.188 19.112 1.00 84.25 91 VAL A C 1
ATOM 678 O O . VAL A 1 91 ? -8.910 9.154 17.891 1.00 84.25 91 VAL A O 1
ATOM 681 N N . GLU A 1 92 ? -8.476 10.137 19.852 1.00 86.94 92 GLU A N 1
ATOM 682 C CA . GLU A 1 92 ? -7.631 11.195 19.283 1.00 86.94 92 GLU A CA 1
ATOM 683 C C . GLU A 1 92 ? -6.360 10.631 18.616 1.00 86.94 92 GLU A C 1
ATOM 685 O O . GLU A 1 92 ? -5.978 11.071 17.526 1.00 86.94 92 GLU A O 1
ATOM 690 N N . SER A 1 93 ? -5.750 9.596 19.207 1.00 87.19 93 SER A N 1
ATOM 691 C CA . SER A 1 93 ? -4.628 8.865 18.598 1.00 87.19 93 SER A CA 1
ATOM 692 C C . SER A 1 93 ? -5.038 8.183 17.292 1.00 87.19 93 SER A C 1
ATOM 694 O O . SER A 1 93 ? -4.340 8.310 16.290 1.00 87.19 93 SER A O 1
ATOM 696 N N . ILE A 1 94 ? -6.184 7.496 17.277 1.00 86.75 94 ILE A N 1
ATOM 697 C CA . ILE A 1 94 ? -6.722 6.816 16.087 1.00 86.75 94 ILE A CA 1
ATOM 698 C C . ILE A 1 94 ? -6.973 7.823 14.953 1.00 86.75 94 ILE A C 1
ATOM 700 O O . ILE A 1 94 ? -6.587 7.582 13.809 1.00 86.75 94 ILE A O 1
ATOM 704 N N . VAL A 1 95 ? -7.578 8.975 15.257 1.00 89.81 95 VAL A N 1
ATOM 705 C CA . VAL A 1 95 ? -7.828 10.036 14.266 1.00 89.81 95 VAL A CA 1
ATOM 706 C C . VAL A 1 95 ? -6.517 10.623 13.729 1.00 89.81 95 VAL A C 1
ATOM 708 O O . VAL A 1 95 ? -6.398 10.858 12.527 1.00 89.81 95 VAL A O 1
ATOM 711 N N . SER A 1 96 ? -5.510 10.805 14.583 1.00 90.69 96 SER A N 1
ATOM 712 C CA . SER A 1 96 ? -4.187 11.294 14.166 1.00 90.69 96 SER A CA 1
ATOM 713 C C . SER A 1 96 ? -3.459 10.308 13.243 1.00 90.69 96 SER A C 1
ATOM 715 O O . SER A 1 96 ? -2.792 10.707 12.284 1.00 90.69 96 SER A O 1
ATOM 717 N N . GLU A 1 97 ? -3.610 9.009 13.494 1.00 87.75 97 GLU A N 1
ATOM 718 C CA . GLU A 1 97 ? -3.070 7.953 12.636 1.00 87.75 97 GLU A CA 1
ATOM 719 C C . GLU A 1 97 ? -3.795 7.894 11.280 1.00 87.75 97 GLU A C 1
ATOM 721 O O . GLU A 1 97 ? -3.138 7.760 10.247 1.00 87.75 97 GLU A O 1
ATOM 726 N N . LEU A 1 98 ? -5.121 8.091 11.252 1.00 88.94 98 LEU A N 1
ATOM 727 C CA . LEU A 1 98 ? -5.893 8.228 10.007 1.00 88.94 98 LEU A CA 1
ATOM 728 C C . LEU A 1 98 ? -5.453 9.420 9.163 1.00 88.94 98 LEU A C 1
ATOM 730 O O . LEU A 1 98 ? -5.348 9.305 7.943 1.00 88.94 98 LEU A O 1
ATOM 734 N N . GLU A 1 99 ? -5.206 10.559 9.805 1.00 90.38 99 GLU A N 1
ATOM 735 C CA . GLU A 1 99 ? -4.741 11.769 9.130 1.00 90.38 99 GLU A CA 1
ATOM 736 C C . GLU A 1 99 ? -3.355 11.554 8.511 1.00 90.38 99 GLU A C 1
ATOM 738 O O . GLU A 1 99 ? -3.130 11.876 7.343 1.00 90.38 99 GLU A O 1
ATOM 743 N N . SER A 1 100 ? -2.455 10.920 9.267 1.00 90.75 100 SER A N 1
ATOM 744 C CA . SER A 1 100 ? -1.115 10.554 8.797 1.00 90.75 100 SER A CA 1
ATOM 745 C C . SER A 1 100 ? -1.180 9.598 7.601 1.00 90.75 100 SER A C 1
ATOM 747 O O . SER A 1 100 ? -0.455 9.769 6.619 1.00 90.75 100 SER A O 1
ATOM 749 N N . LEU A 1 101 ? -2.088 8.619 7.646 1.00 85.44 101 LEU A N 1
ATOM 750 C CA . LEU A 1 101 ? -2.315 7.687 6.545 1.00 85.44 101 LEU A CA 1
ATOM 751 C C . LEU A 1 101 ? -2.892 8.386 5.307 1.00 85.44 101 LEU A C 1
ATOM 753 O O . LEU A 1 101 ? -2.435 8.126 4.193 1.00 85.44 101 LEU A O 1
ATOM 757 N N . ARG A 1 102 ? -3.852 9.305 5.481 1.00 86.00 102 ARG A N 1
ATOM 758 C CA . ARG A 1 102 ? -4.397 10.107 4.374 1.00 86.00 102 ARG A CA 1
ATOM 759 C C . ARG A 1 102 ? -3.282 10.870 3.663 1.00 86.00 102 ARG A C 1
ATOM 761 O O . ARG A 1 102 ? -3.185 10.807 2.439 1.00 86.00 102 ARG A O 1
ATOM 768 N N . GLN A 1 103 ? -2.423 11.536 4.429 1.00 86.69 103 GLN A N 1
ATOM 769 C CA . GLN A 1 103 ? -1.321 12.322 3.888 1.00 86.69 103 GLN A CA 1
ATOM 770 C C . GLN A 1 103 ? -0.312 11.454 3.121 1.00 86.69 103 GLN A C 1
ATOM 772 O O . GLN A 1 103 ? 0.075 11.799 2.006 1.00 86.69 103 GLN A O 1
ATOM 777 N N . ALA A 1 104 ? 0.051 10.285 3.656 1.00 80.38 104 ALA A N 1
ATOM 778 C CA . ALA A 1 104 ? 0.956 9.357 2.978 1.00 80.38 104 ALA A CA 1
ATOM 779 C C . ALA A 1 104 ? 0.406 8.873 1.618 1.00 80.38 104 ALA A C 1
ATOM 781 O O . ALA A 1 104 ? 1.158 8.743 0.646 1.00 80.38 104 ALA A O 1
ATOM 782 N N . VAL A 1 105 ? -0.909 8.638 1.529 1.00 76.81 105 VAL A N 1
ATOM 783 C CA . VAL A 1 105 ? -1.591 8.259 0.277 1.00 76.81 105 VAL A CA 1
ATOM 784 C C . VAL A 1 105 ? -1.618 9.420 -0.724 1.00 76.81 105 VAL A C 1
ATOM 786 O O . VAL A 1 105 ? -1.407 9.207 -1.919 1.00 76.81 105 VAL A O 1
ATOM 789 N N . GLU A 1 106 ? -1.848 10.650 -0.260 1.00 78.81 106 GLU A N 1
ATOM 790 C CA . GLU A 1 106 ? -1.816 11.849 -1.109 1.00 78.81 106 GLU A CA 1
ATOM 791 C C . GLU A 1 106 ? -0.415 12.093 -1.700 1.00 78.81 106 GLU A C 1
ATOM 793 O O . GLU A 1 106 ? -0.289 12.381 -2.892 1.00 78.81 106 GLU A O 1
ATOM 798 N N . GLU A 1 107 ? 0.647 11.892 -0.916 1.00 77.06 107 GLU A N 1
ATOM 799 C CA . GLU A 1 107 ? 2.038 12.047 -1.365 1.00 77.06 107 GLU A CA 1
ATOM 800 C C . GLU A 1 107 ? 2.436 11.029 -2.445 1.00 77.06 107 GLU A C 1
ATOM 802 O O . GLU A 1 107 ? 3.192 11.352 -3.367 1.00 77.06 107 GLU A O 1
ATOM 807 N N . THR A 1 108 ? 1.891 9.809 -2.398 1.00 68.81 108 THR A N 1
ATOM 808 C CA . THR A 1 108 ? 2.166 8.781 -3.419 1.00 68.81 108 THR A CA 1
ATOM 809 C C . THR A 1 108 ? 1.430 9.017 -4.740 1.00 68.81 108 THR A C 1
ATOM 811 O O . THR A 1 108 ? 1.837 8.469 -5.766 1.00 68.81 108 THR A O 1
ATOM 814 N N . GLY A 1 109 ? 0.386 9.852 -4.745 1.00 60.59 109 GLY A N 1
ATOM 815 C CA . GLY A 1 109 ? -0.338 10.290 -5.944 1.00 60.59 109 GLY A CA 1
ATOM 816 C C . GLY A 1 109 ? 0.291 11.482 -6.681 1.00 60.59 109 GLY A C 1
ATOM 817 O O . GLY A 1 109 ? -0.296 11.969 -7.649 1.00 60.59 109 GLY A O 1
ATOM 818 N N . GLY A 1 110 ? 1.456 11.967 -6.230 1.00 51.94 110 GLY A N 1
ATOM 819 C CA . GLY A 1 110 ? 2.177 13.104 -6.811 1.00 51.94 110 GLY A CA 1
ATOM 820 C C . GLY A 1 110 ? 2.526 12.944 -8.304 1.00 51.94 110 GLY A C 1
ATOM 821 O O . GLY A 1 110 ? 2.567 11.830 -8.829 1.00 51.94 110 GLY A O 1
ATOM 822 N N . PRO A 1 111 ? 2.759 14.063 -9.019 1.00 44.47 111 PRO A N 1
ATOM 823 C CA . PRO A 1 111 ? 2.668 14.143 -10.475 1.00 44.47 111 PRO A CA 1
ATOM 824 C C . PRO A 1 111 ? 3.548 13.114 -11.191 1.00 44.47 111 PRO A C 1
ATOM 826 O O . PRO A 1 111 ? 4.769 13.088 -11.041 1.00 44.47 111 PRO A O 1
ATOM 829 N N . THR A 1 112 ? 2.904 12.303 -12.035 1.00 49.44 112 THR A N 1
ATOM 830 C CA . THR A 1 112 ? 3.577 11.466 -13.034 1.00 49.44 112 THR A CA 1
ATOM 831 C C . THR A 1 112 ? 4.458 12.368 -13.907 1.00 49.44 112 THR A C 1
ATOM 833 O O . THR A 1 112 ? 3.931 13.321 -14.489 1.00 49.44 112 THR A O 1
ATOM 836 N N . PRO A 1 113 ? 5.776 12.120 -14.026 1.00 44.66 113 PRO A N 1
ATOM 837 C CA . PRO A 1 113 ? 6.613 12.907 -14.916 1.00 44.66 113 PRO A CA 1
ATOM 838 C C . PRO A 1 113 ? 6.127 12.694 -16.352 1.00 44.66 113 PRO A C 1
ATOM 840 O O . PRO A 1 113 ? 6.078 11.566 -16.844 1.00 44.66 113 PRO A O 1
ATOM 843 N N . ALA A 1 114 ? 5.720 13.782 -17.009 1.00 42.66 114 ALA A N 1
ATOM 844 C CA . ALA A 1 114 ? 5.281 13.754 -18.396 1.00 42.66 114 ALA A CA 1
ATOM 845 C C . ALA A 1 114 ? 6.423 13.232 -19.290 1.00 42.66 114 ALA A C 1
ATOM 847 O O . ALA A 1 114 ? 7.535 13.770 -19.233 1.00 42.66 114 ALA A O 1
ATOM 848 N N . PRO A 1 115 ? 6.191 12.205 -20.125 1.00 52.31 115 PRO A N 1
ATOM 849 C CA . PRO A 1 115 ? 7.187 11.776 -21.085 1.00 52.31 115 PRO A CA 1
ATOM 850 C C . PRO A 1 115 ? 7.208 12.773 -22.248 1.00 52.31 115 PRO A C 1
ATOM 852 O O . PRO A 1 115 ? 6.287 12.816 -23.058 1.00 52.31 115 PRO A O 1
ATOM 855 N N . GLY A 1 116 ? 8.290 13.545 -22.342 1.00 56.16 116 GLY A N 1
ATOM 856 C CA . GLY A 1 116 ? 8.685 14.222 -23.575 1.00 56.16 116 GLY A CA 1
ATOM 857 C C . GLY A 1 116 ? 8.448 15.727 -23.606 1.00 56.16 116 GLY A C 1
ATOM 858 O O . GLY A 1 116 ? 7.448 16.198 -24.135 1.00 56.16 116 GLY A O 1
ATOM 859 N N . THR A 1 117 ? 9.473 16.473 -23.200 1.00 46.72 117 THR A N 1
ATOM 860 C CA . THR A 1 117 ? 9.792 17.738 -23.865 1.00 46.72 117 THR A CA 1
ATOM 861 C C . THR A 1 117 ? 11.271 17.700 -24.219 1.00 46.72 117 THR A C 1
ATOM 863 O O . THR A 1 117 ? 12.140 17.789 -23.354 1.00 46.72 117 THR A O 1
ATOM 866 N N . THR A 1 118 ? 11.576 17.522 -25.497 1.00 43.00 118 THR A N 1
ATOM 867 C CA . THR A 1 118 ? 12.885 17.863 -26.059 1.00 43.00 118 THR A CA 1
ATOM 868 C C . THR A 1 118 ? 12.612 18.611 -27.364 1.00 43.00 118 THR A C 1
ATOM 870 O O . THR A 1 118 ? 11.814 18.100 -28.153 1.00 43.00 118 THR A O 1
ATOM 873 N N . PRO A 1 119 ? 13.158 19.829 -27.548 1.00 51.69 119 PRO A N 1
ATOM 874 C CA . PRO A 1 119 ? 13.103 20.536 -28.825 1.00 51.69 119 PRO A CA 1
ATOM 875 C C . PRO A 1 119 ? 13.940 19.842 -29.907 1.00 51.69 119 PRO A C 1
ATOM 877 O O . PRO A 1 119 ? 14.901 19.121 -29.549 1.00 51.69 119 PRO A O 1
#

Secondary structure (DSSP, 8-state):
--THHHH--HHHHHHHHHHHHHS---HHHHHHHHHHHHHHHHHHHHHHHHHHHHHHHHHHHHHHHHHHHHHHHHHHTT--TTGGGGHHHHHHHHHHHHHHHHHHHHHHTPPPPPS----

Radius of gyration: 23.78 Å; chains: 1; bounding box: 42×30×70 Å

pLDDT: mean 79.34, std 14.92, range [42.66, 95.19]

Foldseek 3Di:
DDPVLVVCPVVVLVVVLVVLVPDDDDPVSVVSNVVSVVSNVLSVVVVVLVVVLVVLVVVLVVLVVVLVVVVVVCVVVVHDPVVVVVSVVSVVVSVVSVVVSVVVVVVSVPDDPDPDDDD